Protein AF-A0A1F5YCU5-F1 (afdb_monomer_lite)

Sequence (72 aa):
MEGIRLTGLWKNKDKNGGTFLSGNLNSVTSLLVFPNTRKKEGGKDPDFYLYLKQNERPPEKKASRPDQEDPF

Secondary structure (DSSP, 8-state):
---------EEEE-TTS-EEEEEESSSSEEEEEEE-TTPPTT----SEEEEEEE--PPP-----PPP-----

pLDDT: mean 83.66, std 16.39, range [46.06, 97.5]

Radius of gyration: 21.17 Å; chains: 1; bounding box: 64×29×50 Å

Foldseek 3Di:
DDDDDQFDWDWDADPVRAIKIKTDSDPFKMKIKHAPPPDDVVDPDDRIDIDIDTDDDDPPPPPPDPDDPDDD

Organism: NCBI:txid1817866

Structure (mmCIF, N/CA/C/O backbone):
data_AF-A0A1F5YCU5-F1
#
_entry.id   AF-A0A1F5YCU5-F1
#
loop_
_atom_site.group_PDB
_atom_site.id
_atom_site.type_symbol
_atom_site.label_atom_id
_atom_site.label_alt_id
_atom_site.label_comp_id
_atom_site.label_asym_id
_atom_site.label_entity_id
_atom_site.label_seq_id
_atom_site.pdbx_PDB_ins_code
_atom_site.Cartn_x
_atom_site.Cartn_y
_atom_site.Cartn_z
_atom_site.occupancy
_atom_site.B_iso_or_equiv
_atom_site.auth_seq_id
_atom_site.auth_comp_id
_atom_site.auth_asym_id
_atom_site.auth_atom_id
_atom_site.pdbx_PDB_model_num
ATOM 1 N N . MET A 1 1 ? -15.864 -15.210 2.531 1.00 58.12 1 MET A N 1
ATOM 2 C CA . MET A 1 1 ? -15.399 -14.465 1.344 1.00 58.12 1 MET A CA 1
ATOM 3 C C . MET A 1 1 ? -14.164 -15.166 0.832 1.00 58.12 1 MET A C 1
ATOM 5 O O . MET A 1 1 ? -13.205 -15.267 1.587 1.00 58.12 1 MET A O 1
ATOM 9 N N . GLU A 1 2 ? -14.197 -15.668 -0.396 1.00 82.25 2 GLU A N 1
ATOM 10 C CA . GLU A 1 2 ? -12.960 -16.000 -1.101 1.00 82.25 2 GLU A CA 1
ATOM 11 C C . GLU A 1 2 ? -12.376 -14.711 -1.672 1.00 82.25 2 GLU A C 1
ATOM 13 O O . GLU A 1 2 ? -13.082 -13.918 -2.294 1.00 82.25 2 GLU A O 1
ATOM 18 N N . GLY A 1 3 ? -11.099 -14.471 -1.398 1.00 85.25 3 GLY A N 1
ATOM 19 C CA . GLY A 1 3 ? -10.353 -13.339 -1.927 1.00 85.25 3 GLY A CA 1
ATOM 20 C C . GLY A 1 3 ? -9.147 -13.840 -2.704 1.00 85.25 3 GLY A C 1
ATOM 21 O O . GLY A 1 3 ? -8.552 -14.857 -2.351 1.00 85.25 3 GLY A O 1
ATOM 22 N N . ILE A 1 4 ? -8.762 -13.114 -3.750 1.00 93.88 4 ILE A N 1
ATOM 23 C CA . ILE A 1 4 ? -7.538 -13.401 -4.497 1.00 93.88 4 ILE A CA 1
ATOM 24 C C . ILE A 1 4 ? -6.382 -12.660 -3.829 1.00 93.88 4 ILE A C 1
ATOM 26 O O . ILE A 1 4 ? -6.428 -11.442 -3.639 1.00 93.88 4 ILE A O 1
ATOM 30 N N . ARG A 1 5 ? -5.318 -13.389 -3.485 1.00 92.50 5 ARG A N 1
ATOM 31 C CA . ARG A 1 5 ? -4.082 -12.776 -2.995 1.00 92.50 5 ARG A CA 1
ATOM 32 C C . ARG A 1 5 ? -3.359 -12.096 -4.156 1.00 92.50 5 ARG A C 1
ATOM 34 O O . ARG A 1 5 ? -2.891 -12.771 -5.063 1.00 92.50 5 ARG A O 1
ATOM 41 N N . LEU A 1 6 ? -3.211 -10.774 -4.074 1.00 94.00 6 LEU A N 1
ATOM 42 C CA . LEU A 1 6 ? -2.463 -9.999 -5.069 1.00 94.00 6 LEU A CA 1
ATOM 43 C C . LEU A 1 6 ? -0.950 -10.003 -4.799 1.00 94.00 6 LEU A C 1
ATOM 45 O O . LEU A 1 6 ? -0.164 -10.300 -5.687 1.00 94.00 6 LEU A O 1
ATOM 49 N N . THR A 1 7 ? -0.528 -9.690 -3.568 1.00 95.50 7 THR A N 1
ATOM 50 C CA . THR A 1 7 ? 0.889 -9.657 -3.154 1.00 95.50 7 THR A CA 1
ATOM 51 C C . THR A 1 7 ? 1.027 -9.858 -1.639 1.00 95.50 7 THR A C 1
ATOM 53 O O . THR A 1 7 ? 0.048 -9.773 -0.898 1.00 95.50 7 THR A O 1
ATOM 56 N N . GLY A 1 8 ? 2.24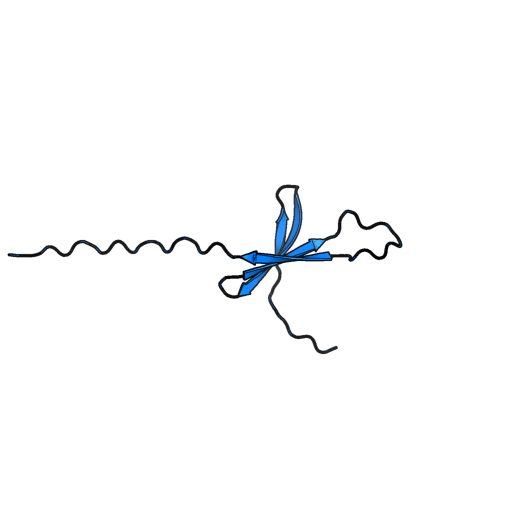0 -10.149 -1.154 1.00 96.38 8 GLY A N 1
ATOM 57 C CA . GLY A 1 8 ? 2.604 -9.896 0.245 1.00 96.38 8 GLY A CA 1
ATOM 58 C C . GLY A 1 8 ? 2.818 -8.401 0.504 1.00 96.38 8 GLY A C 1
ATOM 59 O O . GLY A 1 8 ? 3.154 -7.663 -0.421 1.00 96.38 8 GLY A O 1
ATOM 60 N N . LEU A 1 9 ? 2.621 -7.961 1.748 1.00 97.38 9 LEU A N 1
ATOM 61 C CA . LEU A 1 9 ? 2.882 -6.590 2.182 1.00 97.38 9 LEU A CA 1
ATOM 62 C C . LEU A 1 9 ? 3.753 -6.596 3.443 1.00 97.38 9 LEU A C 1
ATOM 64 O O . LEU A 1 9 ? 3.469 -7.321 4.394 1.00 97.38 9 LEU A O 1
ATOM 68 N N . TRP A 1 10 ? 4.784 -5.756 3.461 1.00 97.25 10 TRP A N 1
ATOM 69 C CA . TRP A 1 10 ? 5.726 -5.601 4.568 1.00 97.25 10 TRP A CA 1
ATOM 70 C C . TRP A 1 10 ? 5.624 -4.205 5.178 1.00 97.25 10 TRP A C 1
ATOM 72 O O . TRP A 1 10 ? 5.374 -3.227 4.470 1.00 97.25 10 TRP A O 1
ATOM 82 N N . LYS A 1 11 ? 5.843 -4.102 6.494 1.00 97.00 11 LYS A N 1
ATOM 83 C CA . LYS A 1 11 ? 5.891 -2.820 7.212 1.00 97.00 11 LYS A CA 1
ATOM 84 C C . LYS A 1 11 ? 7.161 -2.055 6.852 1.00 97.00 11 LYS A C 1
ATOM 86 O O . LYS A 1 11 ? 8.256 -2.600 6.926 1.00 97.00 11 LYS A O 1
ATOM 91 N N . ASN A 1 12 ? 6.996 -0.787 6.508 1.00 95.56 12 ASN A N 1
ATOM 92 C CA . ASN A 1 12 ? 8.058 0.149 6.167 1.00 95.56 12 ASN A CA 1
ATOM 93 C C . ASN A 1 12 ? 7.837 1.476 6.903 1.00 95.56 12 ASN A C 1
ATOM 95 O O . ASN A 1 12 ? 6.735 1.739 7.392 1.00 95.56 12 ASN A O 1
ATOM 99 N N . LYS A 1 13 ? 8.878 2.311 6.972 1.00 94.81 13 LYS A N 1
ATOM 100 C CA . LYS A 1 13 ? 8.794 3.680 7.494 1.00 94.81 13 LYS A CA 1
ATOM 101 C C . LYS A 1 13 ? 8.955 4.693 6.371 1.00 94.81 13 LYS A C 1
ATOM 103 O O . LYS A 1 13 ? 9.853 4.549 5.543 1.00 94.81 13 LYS A O 1
ATOM 108 N N . ASP A 1 14 ? 8.081 5.689 6.330 1.00 89.62 14 ASP A N 1
ATOM 109 C CA . ASP A 1 14 ? 8.199 6.818 5.413 1.00 89.62 14 ASP A CA 1
ATOM 110 C C . ASP A 1 14 ? 9.234 7.842 5.916 1.00 89.62 14 ASP A C 1
ATOM 112 O O . ASP A 1 14 ? 9.793 7.719 7.009 1.00 89.62 14 ASP A O 1
ATOM 116 N N . LYS A 1 15 ? 9.491 8.874 5.105 1.00 88.31 15 LYS A N 1
ATOM 117 C CA . LYS A 1 15 ? 10.451 9.945 5.427 1.00 88.31 15 LYS A CA 1
ATOM 118 C C . LYS A 1 15 ? 10.073 10.755 6.674 1.00 88.31 15 LYS A C 1
ATOM 120 O O . LYS A 1 15 ? 10.942 11.380 7.268 1.00 88.31 15 LYS A O 1
ATOM 125 N N . ASN A 1 16 ? 8.804 10.730 7.068 1.00 86.94 16 ASN A N 1
ATOM 126 C CA . ASN A 1 16 ? 8.261 11.426 8.230 1.00 86.94 16 ASN A CA 1
ATOM 127 C C . ASN A 1 16 ? 8.150 10.493 9.454 1.00 86.94 16 ASN A C 1
ATOM 129 O O . ASN A 1 16 ? 7.580 10.876 10.473 1.00 86.94 16 ASN A O 1
ATOM 133 N N . GLY A 1 17 ? 8.666 9.260 9.361 1.00 88.62 17 GLY A N 1
ATOM 134 C CA . GLY A 1 17 ? 8.601 8.248 10.416 1.00 88.62 17 GLY A CA 1
ATOM 135 C C . GLY A 1 17 ? 7.270 7.491 10.504 1.00 88.62 17 GLY A C 1
ATOM 136 O O . GLY A 1 17 ? 7.137 6.609 11.358 1.00 88.62 17 GLY A O 1
ATOM 137 N N . GLY A 1 18 ? 6.308 7.785 9.626 1.00 91.56 18 GLY A N 1
ATOM 138 C CA . GLY A 1 18 ? 5.022 7.097 9.541 1.00 91.56 18 GLY A CA 1
ATOM 139 C C . GLY A 1 18 ? 5.180 5.656 9.060 1.00 91.56 18 GLY A C 1
ATOM 140 O O . GLY A 1 18 ? 6.029 5.350 8.226 1.00 91.56 18 GLY A O 1
ATOM 141 N N . THR A 1 19 ? 4.373 4.741 9.599 1.00 95.94 19 THR A N 1
ATOM 142 C CA . THR A 1 19 ? 4.377 3.341 9.147 1.00 95.94 19 THR A CA 1
ATOM 143 C C . THR A 1 19 ? 3.454 3.177 7.948 1.00 95.94 19 THR A C 1
ATOM 145 O O . THR A 1 19 ? 2.288 3.561 8.008 1.00 95.94 19 THR A O 1
ATOM 148 N N . PHE A 1 20 ? 3.950 2.544 6.889 1.00 96.56 20 PHE A N 1
ATOM 149 C CA . PHE A 1 20 ? 3.156 2.150 5.726 1.00 96.56 20 PHE A CA 1
ATOM 150 C C . PHE A 1 20 ? 3.456 0.700 5.346 1.00 96.56 20 PHE A C 1
ATOM 152 O O . PHE A 1 20 ? 4.464 0.126 5.767 1.00 96.56 20 PHE A O 1
ATOM 159 N N . LEU A 1 21 ? 2.575 0.081 4.565 1.00 97.50 21 LEU A N 1
ATOM 160 C CA . LEU A 1 21 ? 2.787 -1.263 4.041 1.00 97.50 21 LEU A CA 1
ATOM 161 C C . LEU A 1 21 ? 3.188 -1.194 2.571 1.00 97.50 21 LEU A C 1
ATOM 163 O O . LEU A 1 21 ? 2.669 -0.365 1.830 1.00 97.50 21 LEU A O 1
ATOM 167 N N . SER A 1 22 ? 4.086 -2.066 2.123 1.00 96.62 22 SER A N 1
ATOM 168 C CA . SER A 1 22 ? 4.400 -2.159 0.696 1.00 96.62 22 SER A CA 1
ATOM 169 C C . SER A 1 22 ? 4.784 -3.553 0.246 1.00 96.62 22 SER A C 1
ATOM 171 O O . SER A 1 22 ? 5.227 -4.362 1.058 1.00 96.62 22 SER A O 1
ATOM 173 N N . GLY A 1 23 ? 4.613 -3.826 -1.044 1.00 96.12 23 GLY A N 1
ATOM 174 C CA . GLY A 1 23 ? 5.021 -5.078 -1.669 1.00 96.12 23 GLY A CA 1
ATOM 175 C C . GLY A 1 23 ? 4.958 -5.021 -3.190 1.00 96.12 23 GLY A C 1
ATOM 176 O O . GLY A 1 23 ? 4.262 -4.184 -3.763 1.00 96.12 23 GLY A O 1
ATOM 177 N N . ASN A 1 24 ? 5.698 -5.914 -3.844 1.00 95.38 24 ASN A N 1
ATOM 178 C CA . ASN A 1 24 ? 5.763 -5.984 -5.301 1.00 95.38 24 ASN A CA 1
ATOM 179 C C . ASN A 1 24 ? 4.527 -6.685 -5.864 1.00 95.38 24 ASN A C 1
ATOM 181 O O . ASN A 1 24 ? 4.311 -7.861 -5.592 1.00 95.38 24 ASN A O 1
ATOM 185 N N . LEU A 1 25 ? 3.762 -5.991 -6.703 1.00 94.50 25 LEU A N 1
ATOM 186 C CA . LEU A 1 25 ? 2.665 -6.608 -7.448 1.00 94.50 25 LEU A CA 1
ATOM 187 C C . LEU A 1 25 ? 3.195 -7.429 -8.633 1.00 94.50 25 LEU A C 1
ATOM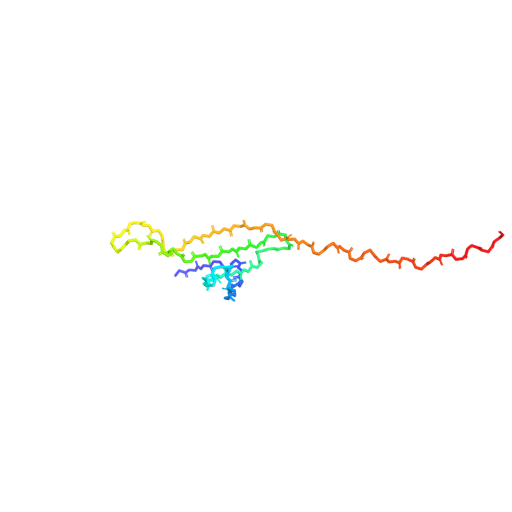 189 O O . LEU A 1 25 ? 2.669 -8.489 -8.948 1.00 94.50 25 LEU A O 1
ATOM 193 N N . ASN A 1 26 ? 4.243 -6.930 -9.290 1.00 92.25 26 ASN A N 1
ATOM 194 C CA . ASN A 1 26 ? 4.969 -7.607 -10.363 1.00 92.25 26 ASN A CA 1
ATOM 195 C C . ASN A 1 26 ? 6.407 -7.046 -10.451 1.00 92.25 26 ASN A C 1
ATOM 197 O O . ASN A 1 26 ? 6.834 -6.268 -9.596 1.00 92.25 26 ASN A O 1
ATOM 201 N N . SER A 1 27 ? 7.158 -7.407 -11.495 1.00 89.44 27 SER A N 1
ATOM 202 C CA . SER A 1 27 ? 8.561 -6.993 -11.671 1.00 89.44 27 SER A CA 1
ATOM 203 C C . SER A 1 27 ? 8.779 -5.486 -11.862 1.00 89.44 27 SER A C 1
ATOM 205 O O . SER A 1 27 ? 9.908 -5.016 -11.735 1.00 89.44 27 SER A O 1
ATOM 207 N N . VAL A 1 28 ? 7.739 -4.717 -12.188 1.00 92.69 28 VAL A N 1
ATOM 208 C CA . VAL A 1 28 ? 7.829 -3.277 -12.491 1.00 92.69 28 VAL A CA 1
ATOM 209 C C . VAL A 1 28 ? 6.925 -2.408 -11.628 1.00 92.69 28 VAL A C 1
ATOM 211 O O . VAL A 1 28 ? 7.042 -1.189 -11.691 1.00 92.69 28 VAL A O 1
ATOM 214 N N . THR A 1 29 ? 6.048 -2.987 -10.813 1.00 95.25 29 THR A N 1
ATOM 215 C CA . THR A 1 29 ? 5.063 -2.240 -10.030 1.00 95.25 29 THR A CA 1
ATOM 216 C C . THR A 1 29 ? 5.042 -2.716 -8.586 1.00 95.25 29 THR A C 1
ATOM 218 O O . THR A 1 29 ? 4.886 -3.907 -8.310 1.00 95.25 29 THR A O 1
ATOM 221 N N . SER A 1 30 ? 5.119 -1.762 -7.663 1.00 95.38 30 SER A N 1
ATOM 222 C CA . SER A 1 30 ? 4.839 -1.970 -6.244 1.00 95.38 30 SER A CA 1
ATOM 223 C C . SER A 1 30 ? 3.513 -1.354 -5.846 1.00 95.38 30 SER A C 1
ATOM 225 O O . SER A 1 30 ? 3.110 -0.309 -6.355 1.00 95.38 30 SER A O 1
ATOM 227 N N . LEU A 1 31 ? 2.899 -1.978 -4.853 1.00 96.88 31 LEU A N 1
ATOM 228 C CA . LEU A 1 31 ? 1.739 -1.493 -4.134 1.00 96.88 31 LEU A CA 1
ATOM 229 C C . LEU A 1 31 ? 2.201 -0.898 -2.800 1.00 96.88 31 LEU A C 1
ATOM 231 O O . LEU A 1 31 ? 3.043 -1.475 -2.107 1.00 96.88 31 LEU A O 1
ATOM 235 N N . LEU A 1 32 ? 1.662 0.266 -2.457 1.00 96.38 32 LEU A N 1
ATOM 236 C CA . LEU A 1 32 ? 1.894 0.974 -1.203 1.00 96.38 32 LEU A CA 1
ATOM 237 C C . LEU A 1 32 ? 0.546 1.191 -0.511 1.00 96.38 32 LEU A C 1
ATOM 239 O O . LEU A 1 32 ? -0.397 1.636 -1.157 1.00 96.38 32 LEU A O 1
ATOM 243 N N . VAL A 1 33 ? 0.452 0.924 0.788 1.00 97.38 33 VAL A N 1
ATOM 244 C CA . VAL A 1 33 ? -0.745 1.170 1.599 1.00 97.38 33 VAL A CA 1
ATOM 245 C C . VAL A 1 33 ? -0.377 2.079 2.761 1.00 97.38 33 VAL A C 1
ATOM 247 O O . VAL A 1 33 ? 0.426 1.700 3.615 1.00 97.38 33 VAL A O 1
ATOM 250 N N . PHE A 1 34 ? -0.974 3.265 2.804 1.00 95.62 34 PHE A N 1
ATOM 251 C CA . PHE A 1 34 ? -0.756 4.251 3.859 1.00 95.62 34 PHE A CA 1
ATOM 252 C C . PHE A 1 34 ? -1.998 4.363 4.741 1.00 95.62 34 PHE A C 1
ATOM 254 O O . PHE A 1 34 ? -3.096 4.498 4.198 1.00 95.62 34 PHE A O 1
ATOM 261 N N . PRO A 1 35 ? -1.860 4.340 6.077 1.00 94.38 35 PRO A N 1
ATOM 262 C CA . PRO A 1 35 ? -2.973 4.658 6.959 1.00 94.38 35 PRO A CA 1
ATOM 263 C C . PRO A 1 35 ? -3.397 6.117 6.765 1.00 94.38 35 PRO A C 1
ATOM 265 O O . PRO A 1 35 ? -2.562 7.009 6.588 1.00 94.38 35 PRO A O 1
ATOM 268 N N . ASN A 1 36 ? -4.698 6.374 6.819 1.00 93.00 36 ASN A N 1
ATOM 269 C CA . ASN A 1 36 ? -5.231 7.725 6.771 1.00 93.00 36 ASN A CA 1
ATOM 270 C C . ASN A 1 36 ? -5.087 8.403 8.141 1.00 93.00 36 ASN A C 1
ATOM 272 O O . ASN A 1 36 ? -5.972 8.337 8.992 1.00 93.00 36 ASN A O 1
ATOM 276 N N . THR A 1 37 ? -3.971 9.099 8.345 1.00 89.12 37 THR A N 1
ATOM 277 C CA . THR A 1 37 ? -3.649 9.791 9.607 1.00 89.12 37 THR A CA 1
ATOM 278 C C . THR A 1 37 ? -4.514 11.021 9.894 1.00 89.12 37 THR A C 1
ATOM 280 O O . THR A 1 37 ? -4.416 11.593 10.976 1.00 89.12 37 THR A O 1
ATOM 283 N N . ARG A 1 38 ? -5.353 11.449 8.944 1.00 87.00 38 ARG A N 1
ATOM 284 C CA . ARG A 1 38 ? -6.224 12.630 9.069 1.00 87.00 38 ARG A CA 1
ATOM 285 C C . ARG A 1 38 ? -7.706 12.270 9.145 1.00 87.00 38 ARG A C 1
ATOM 287 O O . ARG A 1 38 ? -8.547 13.167 9.081 1.00 87.00 38 ARG A O 1
ATOM 294 N N . LYS A 1 39 ? -8.031 10.978 9.254 1.00 86.88 39 LYS A N 1
ATOM 295 C CA . LYS A 1 39 ? -9.411 10.511 9.367 1.00 86.88 39 LYS A CA 1
ATOM 296 C C . LYS A 1 39 ? -10.059 11.121 10.611 1.00 86.88 39 LYS A C 1
ATOM 298 O O . LYS A 1 39 ? -9.539 10.990 11.716 1.00 86.88 39 LYS A O 1
ATOM 303 N N . LYS A 1 40 ? -11.198 11.788 10.421 1.00 87.38 40 LYS A N 1
ATOM 304 C CA . LYS A 1 40 ? -12.023 12.282 11.529 1.00 87.38 40 LYS A CA 1
ATOM 305 C C . LYS A 1 40 ? -12.878 11.143 12.075 1.00 87.38 40 LYS A C 1
ATOM 307 O O . LYS A 1 40 ? -13.386 10.326 11.305 1.00 87.38 40 LYS A O 1
ATOM 312 N N . GLU A 1 41 ? -13.062 11.105 13.389 1.00 82.44 41 GLU A N 1
ATOM 313 C CA . GLU A 1 41 ? -13.970 10.155 14.032 1.00 82.44 41 GLU A CA 1
ATOM 314 C C . GLU A 1 41 ? -15.402 10.352 13.502 1.00 82.44 41 GLU A C 1
ATOM 316 O O . GLU A 1 41 ? -15.872 11.481 13.360 1.00 82.44 41 GLU A O 1
ATOM 321 N N . GLY A 1 42 ? -16.063 9.261 13.102 1.00 82.12 42 GLY A N 1
ATOM 322 C CA . GLY A 1 42 ? -17.374 9.306 12.434 1.00 82.12 42 GLY A CA 1
ATOM 323 C C . GLY A 1 42 ? -17.355 9.792 10.975 1.00 82.12 42 GLY A C 1
ATOM 324 O O . GLY A 1 42 ? -18.411 9.912 10.353 1.00 82.12 42 GLY A O 1
ATOM 325 N N . GLY A 1 43 ? -16.176 10.066 10.406 1.00 85.94 43 GLY A N 1
ATOM 326 C CA . GLY A 1 43 ? -16.018 10.447 9.004 1.00 85.94 43 GLY A CA 1
ATOM 327 C C . GLY A 1 43 ? -16.222 9.279 8.034 1.00 85.94 43 GLY A C 1
ATOM 328 O O . GLY A 1 43 ? -16.004 8.116 8.370 1.00 85.94 43 GLY A O 1
ATOM 329 N N . LYS A 1 44 ? -16.593 9.605 6.789 1.00 91.00 44 LYS A N 1
ATOM 330 C CA . LYS A 1 44 ? -16.702 8.640 5.677 1.00 91.00 44 LYS A CA 1
ATOM 331 C C . LYS A 1 44 ? -15.370 8.387 4.961 1.00 91.00 44 LYS A C 1
ATOM 333 O O . LYS A 1 44 ? -15.343 7.684 3.955 1.00 91.00 44 LYS A O 1
ATOM 338 N N . ASP A 1 45 ? -14.283 8.977 5.453 1.00 92.25 45 ASP A N 1
ATOM 339 C CA . ASP A 1 45 ? -12.962 8.811 4.860 1.00 92.25 45 ASP A CA 1
ATOM 340 C C . ASP A 1 45 ? -12.455 7.370 5.042 1.00 92.25 45 ASP A C 1
ATOM 342 O O . ASP A 1 45 ? -12.692 6.747 6.088 1.00 92.25 45 ASP A O 1
ATOM 346 N N . PRO A 1 46 ? -11.721 6.829 4.055 1.00 94.00 46 PRO A N 1
ATOM 347 C CA . PRO A 1 46 ? -11.174 5.484 4.146 1.00 94.00 46 PRO A CA 1
ATOM 348 C C . PRO A 1 46 ? -10.096 5.399 5.232 1.00 94.00 46 PRO A C 1
ATOM 350 O O . PRO A 1 46 ? -9.403 6.377 5.518 1.00 94.00 46 PRO A O 1
ATOM 353 N N . ASP A 1 47 ? -9.924 4.212 5.813 1.00 93.62 47 ASP A N 1
ATOM 354 C CA . ASP A 1 47 ? -8.863 3.937 6.795 1.00 93.62 47 ASP A CA 1
ATOM 355 C C . ASP A 1 47 ? -7.472 3.877 6.160 1.00 93.62 47 ASP A C 1
ATOM 357 O O . ASP A 1 47 ? -6.472 4.175 6.813 1.00 93.62 47 ASP A O 1
ATOM 361 N N . PHE A 1 48 ? -7.403 3.519 4.877 1.00 95.62 48 PHE A N 1
ATOM 362 C CA . PHE A 1 48 ? -6.158 3.366 4.141 1.00 95.62 48 PHE A CA 1
ATOM 363 C C . PHE A 1 48 ? -6.266 3.928 2.729 1.00 95.62 48 PHE A C 1
ATOM 365 O O . PHE A 1 48 ? -7.301 3.816 2.074 1.00 95.62 48 PHE A O 1
ATOM 372 N N . TYR A 1 49 ? -5.150 4.457 2.240 1.00 95.88 49 TYR A N 1
ATOM 373 C CA . TYR A 1 49 ? -4.949 4.800 0.841 1.00 95.88 49 TYR A CA 1
ATOM 374 C C . TYR A 1 49 ? -3.993 3.807 0.194 1.00 95.88 49 TYR A C 1
ATOM 376 O O . TYR A 1 49 ? -2.938 3.506 0.753 1.00 95.88 49 TYR A O 1
ATOM 384 N N . LEU A 1 50 ? -4.353 3.331 -0.995 1.00 96.56 50 LEU A N 1
ATOM 385 C CA . LEU A 1 50 ? -3.539 2.439 -1.808 1.00 96.56 50 LEU A CA 1
ATOM 386 C C . LEU A 1 50 ? -2.965 3.213 -2.993 1.00 96.56 50 LEU A C 1
ATOM 388 O O . LEU A 1 50 ? -3.703 3.870 -3.722 1.00 96.56 50 LEU A O 1
ATOM 392 N N . TYR A 1 51 ? -1.660 3.092 -3.204 1.00 95.88 51 TYR A N 1
ATOM 393 C CA . TYR A 1 51 ? -0.955 3.686 -4.334 1.00 95.88 51 TYR A CA 1
ATOM 394 C C . TYR A 1 51 ? -0.185 2.616 -5.098 1.00 95.88 51 TYR A C 1
ATOM 396 O O . TYR A 1 51 ? 0.305 1.646 -4.516 1.00 95.88 51 TYR A O 1
ATOM 404 N N . LEU A 1 52 ? -0.032 2.829 -6.402 1.00 96.06 52 LEU A N 1
ATOM 405 C CA . LEU A 1 52 ? 0.895 2.077 -7.236 1.00 96.06 52 LEU A CA 1
ATOM 406 C C . LEU A 1 52 ? 2.103 2.957 -7.537 1.00 96.06 52 LEU A C 1
ATOM 408 O O . LEU A 1 52 ? 1.951 4.131 -7.873 1.00 96.06 52 LEU A O 1
ATOM 412 N N . LYS A 1 53 ? 3.299 2.384 -7.434 1.00 94.19 53 LYS A N 1
ATOM 413 C CA . LYS A 1 53 ? 4.528 3.020 -7.910 1.00 94.19 53 LYS A CA 1
ATOM 414 C C . LYS A 1 53 ? 5.235 2.112 -8.900 1.00 94.19 53 LYS A C 1
ATOM 416 O O . LYS A 1 53 ? 5.191 0.888 -8.767 1.00 94.19 53 LYS A O 1
ATOM 421 N N . GLN A 1 54 ? 5.934 2.713 -9.853 1.00 93.88 54 GLN A N 1
ATOM 422 C CA . GLN A 1 54 ? 6.889 1.975 -10.661 1.00 93.88 54 GLN A CA 1
ATOM 423 C C . GLN A 1 54 ? 8.089 1.587 -9.788 1.00 93.88 54 GLN A C 1
ATOM 425 O O . GLN A 1 54 ? 8.578 2.385 -8.985 1.00 93.88 54 GLN A O 1
ATOM 430 N N . ASN A 1 55 ? 8.543 0.347 -9.918 1.00 85.75 55 ASN A N 1
ATOM 431 C CA . ASN A 1 55 ? 9.795 -0.093 -9.333 1.00 85.75 55 ASN A CA 1
ATOM 432 C C . ASN A 1 55 ? 10.935 0.442 -10.186 1.00 85.75 55 ASN A C 1
ATOM 434 O O . ASN A 1 55 ? 11.016 0.156 -11.382 1.00 85.75 55 ASN A O 1
ATOM 438 N N . GLU A 1 56 ? 11.830 1.191 -9.557 1.00 76.00 56 GLU A N 1
ATOM 439 C CA . GLU A 1 56 ? 13.126 1.484 -10.144 1.00 76.00 56 GLU A CA 1
ATOM 440 C C . GLU A 1 56 ? 13.869 0.150 -10.236 1.00 76.00 56 GLU A C 1
ATOM 442 O O . GLU A 1 56 ? 14.296 -0.414 -9.226 1.00 76.00 56 GLU A O 1
ATOM 447 N N . ARG A 1 57 ? 13.959 -0.415 -11.447 1.00 62.31 57 ARG A N 1
ATOM 448 C CA . ARG A 1 57 ? 14.920 -1.492 -11.678 1.00 62.31 57 ARG A CA 1
ATOM 449 C C . ARG A 1 57 ? 16.292 -0.884 -11.393 1.00 62.31 57 ARG A C 1
ATOM 451 O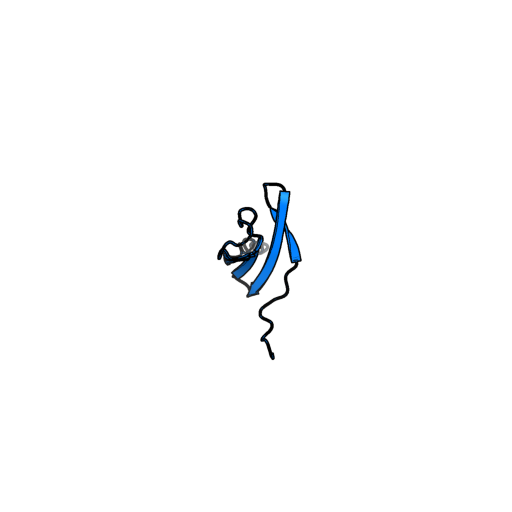 O . ARG A 1 57 ? 16.579 0.176 -11.955 1.00 62.31 57 ARG A O 1
ATOM 458 N N . PRO A 1 58 ? 17.139 -1.517 -10.565 1.00 58.34 58 PRO A N 1
ATOM 459 C CA . PRO A 1 58 ? 18.548 -1.167 -10.559 1.00 58.34 58 PRO A CA 1
ATOM 460 C C . PRO A 1 58 ? 19.012 -1.191 -12.020 1.00 58.34 58 PRO A C 1
ATOM 462 O O . PRO A 1 58 ? 18.671 -2.159 -12.712 1.00 58.34 58 PRO A O 1
ATOM 465 N N . PRO A 1 59 ? 19.702 -0.150 -12.524 1.00 51.47 59 PRO A N 1
ATOM 466 C CA . PRO A 1 59 ? 20.271 -0.219 -13.858 1.00 51.47 59 PRO A CA 1
ATOM 467 C C . PRO A 1 59 ? 21.081 -1.508 -13.912 1.00 51.47 59 PRO A C 1
ATOM 469 O O . PRO A 1 59 ? 21.909 -1.754 -13.030 1.00 51.47 59 PRO A O 1
ATOM 472 N N . GLU A 1 60 ? 20.749 -2.369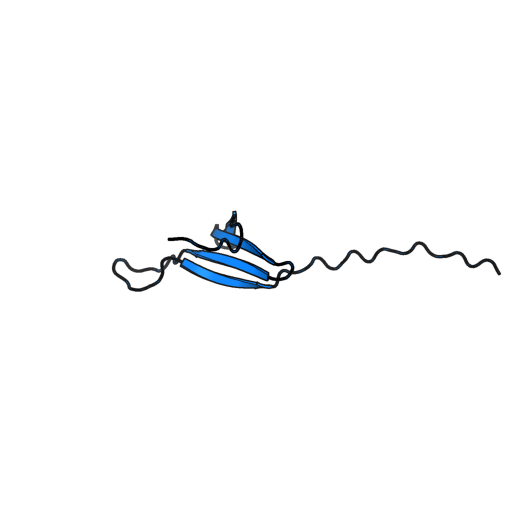 -14.875 1.00 56.66 60 GLU A N 1
ATOM 473 C CA . GLU A 1 60 ? 21.457 -3.620 -15.103 1.00 56.66 60 GLU A CA 1
ATOM 474 C C . GLU A 1 60 ? 22.948 -3.301 -15.032 1.00 56.66 60 GLU A C 1
ATOM 476 O O . GLU A 1 60 ? 23.424 -2.410 -15.744 1.00 56.66 60 GLU A O 1
ATOM 481 N N . LYS A 1 61 ? 23.673 -3.947 -14.106 1.00 50.53 61 LYS A N 1
ATOM 482 C CA . LYS A 1 61 ? 25.133 -3.877 -14.098 1.00 50.53 61 LYS A CA 1
ATOM 483 C C . LYS A 1 61 ? 25.544 -4.256 -15.513 1.00 50.53 61 LYS A C 1
ATOM 485 O O . LYS A 1 61 ? 25.396 -5.419 -15.880 1.00 50.53 61 LYS A O 1
ATOM 490 N N . LYS A 1 62 ? 25.981 -3.273 -16.310 1.00 46.06 62 LYS A N 1
ATOM 491 C CA . LYS A 1 62 ? 26.570 -3.517 -17.623 1.00 46.06 62 LYS A CA 1
ATOM 492 C C . LYS A 1 62 ? 27.651 -4.555 -17.371 1.00 46.06 62 LYS A C 1
ATOM 494 O O . LYS A 1 62 ? 28.627 -4.254 -16.691 1.00 46.06 62 LYS A O 1
ATOM 499 N N . ALA A 1 63 ? 27.416 -5.783 -17.820 1.00 48.91 63 ALA A N 1
ATOM 500 C CA . ALA A 1 63 ? 28.437 -6.805 -17.821 1.00 48.91 63 ALA 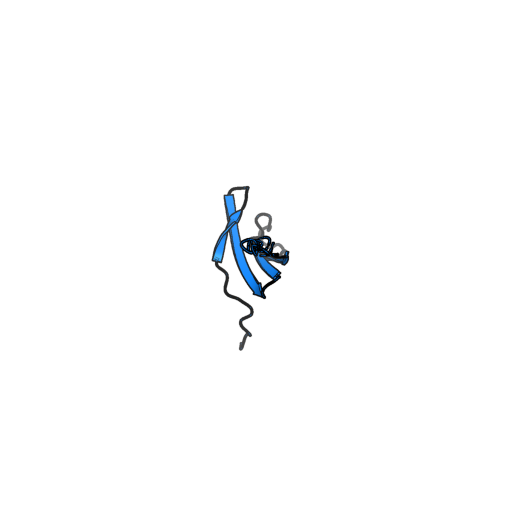A CA 1
ATOM 501 C C . ALA A 1 63 ? 29.568 -6.239 -18.680 1.00 48.91 63 ALA A C 1
ATOM 503 O O . ALA A 1 63 ? 29.418 -6.099 -19.895 1.00 48.91 63 ALA A O 1
ATOM 504 N N . SER A 1 64 ? 30.645 -5.807 -18.030 1.00 48.03 64 SER A N 1
ATOM 505 C CA . SER A 1 64 ? 31.916 -5.529 -18.675 1.00 48.03 64 SER A CA 1
ATOM 506 C C . SER A 1 64 ? 32.295 -6.818 -19.394 1.00 48.03 64 SER A C 1
ATOM 508 O O . SER A 1 64 ? 32.629 -7.814 -18.755 1.00 48.03 64 SER A O 1
ATOM 510 N N . ARG A 1 65 ? 32.144 -6.838 -20.721 1.00 59.66 65 ARG A N 1
ATOM 511 C CA . ARG A 1 65 ? 32.784 -7.870 -21.534 1.00 59.66 65 ARG A CA 1
ATOM 512 C C . ARG A 1 65 ? 34.286 -7.632 -21.365 1.00 59.66 65 ARG A C 1
ATOM 514 O O . ARG A 1 65 ? 34.693 -6.494 -21.592 1.00 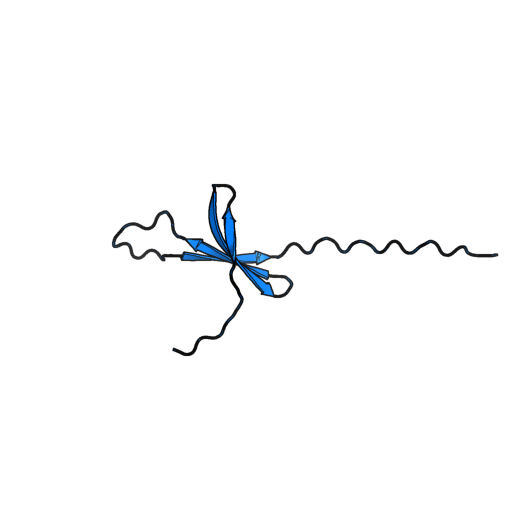59.66 65 ARG A O 1
ATOM 521 N N . PRO A 1 66 ? 35.081 -8.613 -20.915 1.00 53.38 66 PRO A N 1
ATOM 522 C CA . PRO A 1 66 ? 36.523 -8.482 -21.005 1.00 53.38 66 PRO A CA 1
ATOM 523 C C . PRO A 1 66 ? 36.879 -8.419 -22.491 1.00 53.38 66 PRO A C 1
ATOM 525 O O . PRO A 1 66 ? 36.324 -9.171 -23.299 1.00 53.38 66 PRO A O 1
ATOM 528 N N . ASP A 1 67 ? 37.718 -7.448 -22.822 1.00 55.97 67 ASP A N 1
ATOM 529 C CA . ASP A 1 67 ? 38.196 -7.152 -24.162 1.00 55.97 67 ASP A CA 1
ATOM 530 C C . ASP A 1 67 ? 38.686 -8.436 -24.850 1.00 55.97 67 ASP A C 1
ATOM 532 O O . ASP A 1 67 ? 39.482 -9.194 -24.294 1.00 55.97 67 ASP A O 1
ATOM 536 N N . GLN A 1 68 ? 38.164 -8.713 -26.047 1.00 55.22 68 GLN A N 1
ATOM 537 C CA . GLN A 1 68 ? 38.785 -9.679 -26.943 1.00 55.22 68 GLN A CA 1
ATOM 538 C C . GLN A 1 68 ? 40.078 -9.035 -27.446 1.00 55.22 68 GLN A C 1
ATOM 540 O O . GLN A 1 68 ? 40.032 -8.034 -28.155 1.00 55.22 68 GLN A O 1
ATOM 545 N N . GLU A 1 69 ? 41.223 -9.580 -27.040 1.00 58.00 69 GLU A N 1
ATOM 546 C CA . GLU A 1 69 ? 42.492 -9.355 -27.729 1.00 58.00 69 GLU A CA 1
ATOM 547 C C . GLU A 1 69 ? 42.354 -9.935 -29.145 1.00 58.00 69 GLU A C 1
ATOM 549 O O . GLU A 1 69 ? 42.291 -11.153 -29.314 1.00 58.00 69 GLU A O 1
ATOM 554 N N . ASP A 1 70 ? 42.253 -9.069 -30.156 1.00 58.66 70 ASP A N 1
ATOM 555 C CA . ASP A 1 70 ? 42.396 -9.453 -31.562 1.00 58.66 70 ASP A CA 1
ATOM 556 C C . ASP A 1 70 ? 43.877 -9.769 -31.842 1.00 58.66 70 ASP A C 1
ATOM 558 O O . ASP A 1 70 ? 44.727 -8.894 -31.647 1.00 58.66 70 ASP A O 1
ATOM 562 N N . PRO A 1 71 ? 44.228 -10.976 -32.323 1.00 67.44 71 PRO A N 1
ATOM 563 C CA . PRO A 1 71 ? 45.576 -11.276 -32.765 1.00 67.44 71 PRO A CA 1
ATOM 564 C C . PRO A 1 71 ? 45.631 -11.243 -34.293 1.00 67.44 71 PRO A C 1
ATOM 566 O O . PRO A 1 71 ? 45.471 -12.296 -34.897 1.00 67.44 71 PRO A O 1
ATOM 569 N N . PHE A 1 72 ? 45.876 -10.081 -34.909 1.00 55.41 72 PHE A N 1
ATOM 570 C CA . PHE A 1 72 ? 46.445 -9.978 -36.266 1.00 55.41 72 PHE A CA 1
ATOM 571 C C . PHE A 1 72 ? 47.229 -8.676 -36.449 1.00 55.41 72 PHE A C 1
ATOM 573 O O . PHE A 1 72 ? 46.636 -7.592 -36.259 1.00 55.41 72 PHE A O 1
#